Protein AF-A0A6V7IKB3-F1 (afdb_monomer_lite)

Organism: NCBI:txid1563983

Foldseek 3Di:
DDAQPPPPPVRDPLVVLQVVLCVCVVVVNDPNVQSVVSSRQNWGKDDPDPPDIDTGDPCVVVDP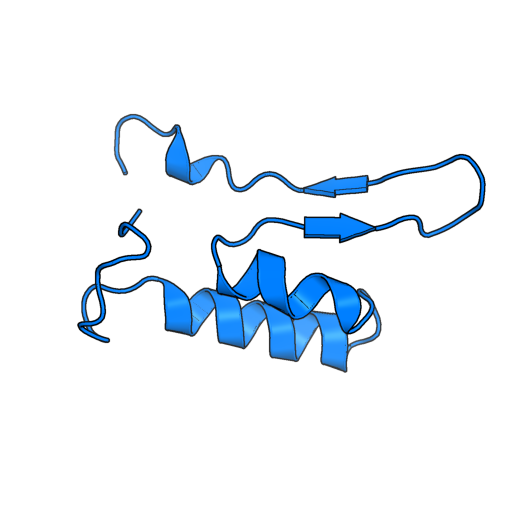VD

Secondary structure (DSSP, 8-state):
---TT---TTT-SHHHHHHHHHHHHHTTSS-GGGHHHHHHHS-EEEEEETTEEEEE--GGGG-TT-

Structure (mmCIF, N/CA/C/O backbone):
data_AF-A0A6V7IKB3-F1
#
_entry.id   AF-A0A6V7IKB3-F1
#
loop_
_atom_site.group_PDB
_atom_site.id
_atom_site.type_symbol
_atom_site.label_atom_id
_atom_site.label_alt_id
_atom_site.label_comp_id
_atom_site.label_asym_id
_atom_site.label_entity_id
_atom_site.label_seq_id
_atom_site.pdbx_PDB_ins_code
_atom_site.Cartn_x
_atom_site.Cartn_y
_atom_site.Cartn_z
_atom_site.occupancy
_atom_site.B_iso_or_equiv
_atom_site.auth_seq_id
_atom_site.auth_comp_id
_atom_site.auth_asym_id
_atom_site.auth_atom_id
_atom_site.pdbx_PDB_model_num
ATOM 1 N N . PHE A 1 1 ? 12.931 -1.034 -9.070 1.00 73.94 1 PHE A N 1
ATOM 2 C CA . PHE A 1 1 ? 11.465 -0.754 -9.126 1.00 73.94 1 PHE A CA 1
ATOM 3 C C . PHE A 1 1 ? 11.087 -0.344 -10.544 1.00 73.94 1 PHE A C 1
ATOM 5 O O . PHE A 1 1 ? 11.771 0.500 -11.108 1.00 73.94 1 PHE A O 1
ATOM 12 N N . ALA A 1 2 ? 10.038 -0.930 -11.128 1.00 81.62 2 ALA A N 1
ATOM 13 C CA . ALA A 1 2 ? 9.573 -0.550 -12.466 1.00 81.62 2 ALA A CA 1
ATOM 14 C C . ALA A 1 2 ? 8.614 0.655 -12.391 1.00 81.62 2 ALA A C 1
ATOM 16 O O . ALA A 1 2 ? 7.667 0.574 -11.608 1.00 81.62 2 ALA A O 1
ATOM 17 N N . PRO A 1 3 ? 8.836 1.729 -13.173 1.00 84.56 3 PRO A N 1
ATOM 18 C CA . PRO A 1 3 ? 7.900 2.848 -13.302 1.00 84.56 3 PRO A CA 1
ATOM 19 C C . PRO A 1 3 ? 6.473 2.424 -13.698 1.00 84.56 3 PRO A C 1
ATOM 21 O O . PRO A 1 3 ? 6.283 1.406 -14.365 1.00 84.56 3 PRO A O 1
ATOM 24 N N . ASP A 1 4 ? 5.474 3.223 -13.307 1.00 81.75 4 ASP A N 1
ATOM 25 C CA . ASP A 1 4 ? 4.043 2.910 -13.477 1.00 81.75 4 ASP A CA 1
ATOM 26 C C . ASP A 1 4 ? 3.579 2.863 -14.950 1.00 81.75 4 ASP A C 1
ATOM 28 O O . ASP A 1 4 ? 2.502 2.331 -15.230 1.00 81.75 4 ASP A O 1
ATOM 32 N N . ASP A 1 5 ? 4.369 3.420 -15.875 1.00 85.94 5 ASP A N 1
ATOM 33 C CA . ASP A 1 5 ? 4.159 3.415 -17.330 1.00 85.94 5 ASP A CA 1
ATOM 34 C C . ASP A 1 5 ? 4.737 2.171 -18.032 1.00 85.94 5 ASP A C 1
ATOM 36 O O . ASP A 1 5 ? 4.556 1.996 -19.238 1.00 85.94 5 ASP A O 1
ATOM 40 N N . ILE A 1 6 ? 5.405 1.276 -17.294 1.00 86.44 6 ILE A N 1
ATOM 41 C CA . ILE A 1 6 ? 5.870 -0.009 -17.824 1.00 86.44 6 ILE A CA 1
ATOM 42 C C . ILE A 1 6 ? 4.737 -1.041 -17.773 1.00 86.44 6 ILE A C 1
ATOM 44 O O . ILE A 1 6 ? 4.463 -1.656 -16.736 1.00 86.44 6 ILE A O 1
ATOM 48 N N . ASP A 1 7 ? 4.128 -1.270 -18.936 1.00 83.25 7 ASP A N 1
ATOM 49 C CA . ASP A 1 7 ? 3.037 -2.233 -19.132 1.00 83.25 7 ASP A CA 1
ATOM 50 C C . ASP A 1 7 ? 3.506 -3.637 -19.590 1.00 83.25 7 ASP A C 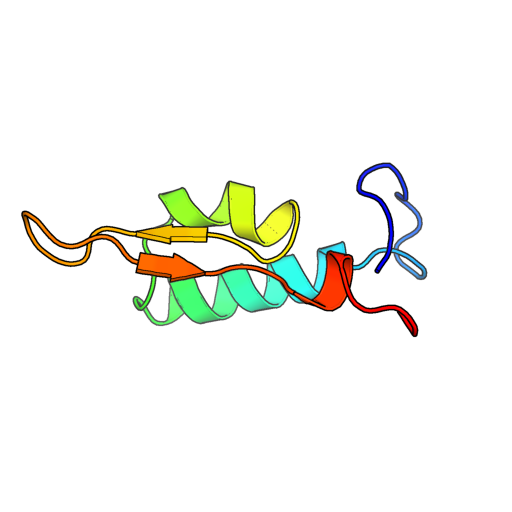1
ATOM 52 O O . ASP A 1 7 ? 2.678 -4.529 -19.754 1.00 83.25 7 ASP A O 1
ATOM 56 N N . ASP A 1 8 ? 4.812 -3.881 -19.789 1.00 88.69 8 ASP A N 1
ATOM 57 C CA . ASP A 1 8 ? 5.317 -5.245 -20.053 1.00 88.69 8 ASP A CA 1
ATOM 58 C C . ASP A 1 8 ? 5.248 -6.076 -18.765 1.00 88.69 8 ASP A C 1
ATOM 60 O O . ASP A 1 8 ? 5.986 -5.822 -17.810 1.00 88.69 8 ASP A O 1
ATOM 64 N N . ASP A 1 9 ? 4.394 -7.099 -18.749 1.00 84.31 9 ASP A N 1
ATOM 65 C CA . ASP A 1 9 ? 4.169 -7.980 -17.596 1.00 84.31 9 ASP A CA 1
ATOM 66 C C . ASP A 1 9 ? 5.445 -8.655 -17.062 1.00 84.31 9 ASP A C 1
ATOM 68 O O . ASP A 1 9 ? 5.509 -9.016 -15.887 1.00 84.31 9 ASP A O 1
ATOM 72 N N . ARG A 1 10 ? 6.482 -8.822 -17.893 1.00 86.00 10 ARG A N 1
ATOM 73 C CA . ARG A 1 10 ? 7.764 -9.420 -17.479 1.00 86.00 10 ARG A CA 1
ATOM 74 C C . ARG A 1 10 ? 8.666 -8.431 -16.748 1.00 86.00 10 ARG A C 1
ATOM 76 O O . ARG A 1 10 ? 9.605 -8.852 -16.078 1.00 86.00 10 ARG A O 1
ATOM 83 N N . LEU A 1 11 ? 8.418 -7.134 -16.918 1.00 87.62 11 LEU A N 1
ATOM 84 C CA . LEU A 1 11 ? 9.207 -6.047 -16.337 1.00 87.62 11 LEU A CA 1
ATOM 85 C C . LEU A 1 11 ? 8.443 -5.316 -15.229 1.00 87.62 11 LEU A C 1
ATOM 87 O O . LEU A 1 11 ? 9.058 -4.737 -14.336 1.00 87.62 11 LEU A O 1
ATOM 91 N N . SER A 1 12 ? 7.112 -5.346 -15.274 1.00 89.06 12 SER A N 1
ATOM 92 C CA . SER A 1 12 ? 6.251 -4.645 -14.333 1.00 89.06 12 SER A CA 1
ATOM 93 C C . SER A 1 12 ? 6.258 -5.282 -12.942 1.00 89.06 12 SER A C 1
ATOM 95 O O . SER A 1 12 ? 6.306 -6.500 -12.771 1.00 89.06 12 SER A O 1
ATOM 97 N N . THR A 1 13 ? 6.119 -4.440 -11.917 1.00 91.19 13 THR A N 1
ATOM 98 C CA . THR A 1 13 ? 5.893 -4.877 -10.527 1.00 91.19 13 THR A CA 1
ATOM 99 C C . THR A 1 13 ? 4.404 -5.0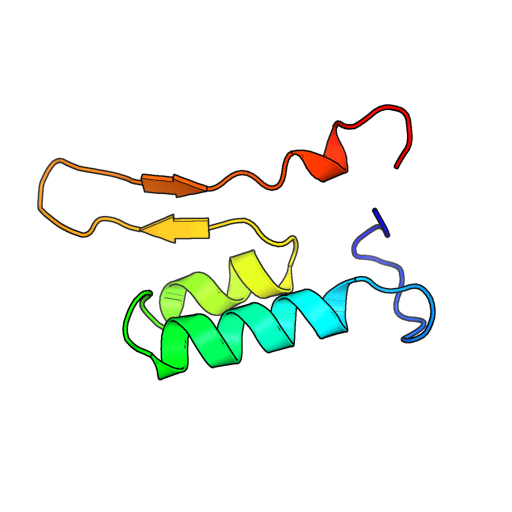21 -10.184 1.00 91.19 13 THR A C 1
ATOM 101 O O . THR A 1 13 ? 4.058 -5.435 -9.078 1.00 91.19 13 THR A O 1
ATOM 104 N N . ARG A 1 14 ? 3.496 -4.754 -11.136 1.00 90.56 14 ARG A N 1
ATOM 105 C CA . ARG A 1 14 ? 2.041 -4.827 -10.916 1.00 90.56 14 ARG A CA 1
ATOM 106 C C . ARG A 1 14 ? 1.562 -6.192 -10.427 1.00 90.56 14 ARG A C 1
ATOM 108 O O . ARG A 1 14 ? 0.678 -6.246 -9.573 1.00 90.56 14 ARG A O 1
ATOM 115 N N . TRP A 1 15 ? 2.139 -7.288 -10.927 1.00 93.06 15 TRP A N 1
ATOM 116 C CA . TRP A 1 15 ? 1.697 -8.639 -10.562 1.00 93.06 15 TRP A CA 1
ATOM 117 C C . TRP A 1 15 ? 1.832 -8.902 -9.055 1.00 93.06 15 TRP A C 1
ATOM 119 O O . TRP A 1 15 ? 0.914 -9.449 -8.443 1.00 93.06 15 TRP A O 1
ATOM 129 N N . ILE A 1 16 ? 2.940 -8.469 -8.440 1.00 94.69 16 ILE A N 1
ATOM 130 C CA . ILE A 1 16 ? 3.180 -8.709 -7.015 1.00 94.69 16 ILE A CA 1
ATOM 131 C C . ILE A 1 16 ? 2.334 -7.776 -6.155 1.00 94.69 16 ILE A C 1
ATOM 133 O O . ILE A 1 16 ? 1.840 -8.186 -5.109 1.00 94.69 16 ILE A O 1
ATOM 137 N N . TYR A 1 17 ? 2.084 -6.550 -6.614 1.00 95.56 17 TYR A N 1
ATOM 138 C CA . TYR A 1 17 ? 1.186 -5.635 -5.917 1.00 95.56 17 TYR A CA 1
ATOM 139 C C . TYR A 1 17 ? -0.261 -6.118 -5.930 1.00 95.56 17 TYR A C 1
ATOM 141 O O . TYR A 1 17 ? -0.912 -6.094 -4.886 1.00 95.56 17 TYR A O 1
ATOM 149 N N . LYS A 1 18 ? -0.741 -6.627 -7.069 1.00 96.69 18 LYS A N 1
ATOM 150 C CA . LYS A 1 18 ? -2.064 -7.247 -7.168 1.00 96.69 18 LYS A CA 1
ATOM 151 C C . LYS A 1 18 ? -2.181 -8.456 -6.239 1.00 96.69 18 LYS A C 1
ATOM 153 O O . LYS A 1 18 ? -3.134 -8.539 -5.471 1.00 96.69 18 LYS A O 1
ATOM 158 N N . LEU A 1 19 ? -1.174 -9.333 -6.237 1.00 97.69 19 LEU A N 1
ATOM 159 C CA . LEU A 1 19 ? -1.123 -10.484 -5.333 1.00 97.69 19 LEU A CA 1
ATOM 160 C C . LEU A 1 19 ? -1.178 -10.060 -3.855 1.00 97.69 19 LEU A C 1
ATOM 162 O 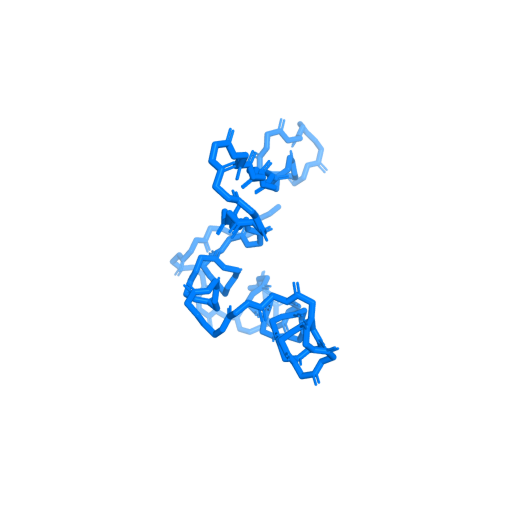O . LEU A 1 19 ? -1.942 -10.629 -3.078 1.00 97.69 19 LEU A O 1
ATOM 166 N N . CYS A 1 20 ? -0.402 -9.046 -3.462 1.00 98.00 20 CYS A N 1
ATOM 167 C CA . CYS A 1 20 ? -0.429 -8.505 -2.103 1.00 98.00 20 CYS A CA 1
ATOM 168 C C . CYS A 1 20 ? -1.802 -7.927 -1.738 1.00 98.00 20 CYS A C 1
ATOM 170 O O . CYS A 1 20 ? -2.305 -8.214 -0.653 1.00 98.00 20 CYS A O 1
ATOM 172 N N . ALA A 1 21 ? -2.421 -7.146 -2.631 1.00 98.38 21 ALA A N 1
ATOM 173 C CA . ALA A 1 21 ? -3.755 -6.594 -2.411 1.00 98.38 21 ALA A CA 1
ATOM 174 C C . ALA A 1 21 ? -4.791 -7.710 -2.200 1.00 98.38 21 ALA A C 1
ATOM 176 O O . ALA A 1 21 ? -5.536 -7.673 -1.221 1.00 98.38 21 ALA A O 1
ATOM 177 N N . ASP A 1 22 ? -4.781 -8.735 -3.056 1.00 98.62 22 ASP A N 1
ATOM 178 C CA . ASP A 1 22 ? -5.700 -9.872 -2.969 1.00 98.62 22 ASP A CA 1
ATOM 179 C C . ASP A 1 22 ? -5.549 -10.637 -1.648 1.00 98.62 22 ASP A C 1
ATOM 181 O O . ASP A 1 22 ? -6.546 -10.925 -0.985 1.00 98.62 22 ASP A O 1
ATOM 185 N N . ILE A 1 23 ? -4.312 -10.909 -1.217 1.00 98.69 23 ILE A N 1
ATOM 186 C CA . ILE A 1 23 ? -4.049 -11.619 0.042 1.00 98.69 23 ILE A CA 1
ATOM 187 C C . ILE A 1 23 ? -4.442 -10.764 1.251 1.00 98.69 23 ILE A C 1
ATOM 189 O O . ILE A 1 23 ? -5.158 -11.237 2.131 1.00 98.69 23 ILE A O 1
ATOM 193 N N . TRP A 1 24 ? -3.973 -9.516 1.333 1.00 98.56 24 TRP A N 1
ATOM 194 C CA . TRP A 1 24 ? -4.147 -8.695 2.536 1.00 98.56 24 TRP A CA 1
ATOM 195 C C . TRP A 1 24 ? -5.591 -8.239 2.733 1.00 98.56 24 TRP A C 1
ATOM 197 O O . TRP A 1 24 ? -6.066 -8.185 3.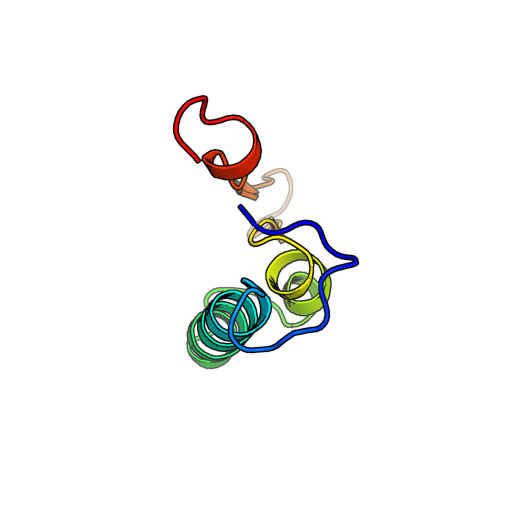870 1.00 98.56 24 TRP A O 1
ATOM 207 N N . ILE A 1 25 ? -6.299 -7.937 1.643 1.00 98.50 25 ILE A N 1
ATOM 208 C CA . ILE A 1 25 ? -7.717 -7.582 1.704 1.00 98.50 25 ILE A CA 1
ATOM 209 C C . ILE A 1 25 ? -8.565 -8.841 1.906 1.00 98.50 25 ILE A C 1
ATOM 211 O O . ILE A 1 25 ? -9.452 -8.840 2.759 1.00 98.50 25 ILE A O 1
ATOM 215 N N . GLY A 1 26 ? -8.255 -9.942 1.212 1.00 98.31 26 GLY A N 1
ATOM 216 C CA . GLY A 1 26 ? -8.947 -11.223 1.391 1.00 98.31 26 GLY A CA 1
ATOM 217 C C . GLY A 1 26 ? -8.831 -11.782 2.814 1.00 98.31 26 GLY A C 1
ATOM 218 O O . GLY A 1 26 ? -9.779 -12.375 3.323 1.00 98.31 26 GLY A O 1
ATOM 219 N N . ALA A 1 27 ? -7.705 -11.533 3.490 1.00 98.31 27 ALA A N 1
ATOM 220 C CA . ALA A 1 27 ? -7.497 -11.866 4.901 1.00 98.31 27 ALA A CA 1
ATOM 221 C C . ALA A 1 27 ? -8.170 -10.884 5.885 1.00 98.31 27 ALA A C 1
ATOM 223 O O . ALA A 1 27 ? -8.132 -11.109 7.096 1.00 98.31 27 ALA A O 1
ATOM 224 N N . GLY A 1 28 ? -8.763 -9.789 5.397 1.00 97.56 28 GLY A N 1
ATOM 225 C CA . GLY A 1 28 ? -9.433 -8.772 6.212 1.00 97.56 28 GLY A CA 1
ATOM 226 C C . GLY A 1 28 ? -8.492 -7.818 6.957 1.00 97.56 28 GLY A C 1
ATOM 227 O O . GLY A 1 28 ? -8.935 -7.120 7.867 1.00 97.56 28 GLY A O 1
ATOM 228 N N . TRP A 1 29 ? -7.201 -7.769 6.610 1.00 97.62 29 TRP A N 1
ATOM 229 C CA . TRP A 1 29 ? -6.229 -6.881 7.269 1.00 97.62 29 TRP A CA 1
ATOM 230 C C . TRP A 1 29 ? -6.353 -5.434 6.808 1.00 97.62 29 TRP A C 1
ATOM 232 O O . TRP A 1 29 ? -6.063 -4.509 7.568 1.00 97.62 29 TRP A O 1
ATOM 242 N N . LEU A 1 30 ? -6.768 -5.244 5.557 1.00 98.44 30 LEU A N 1
ATOM 243 C CA . LEU A 1 30 ? -6.905 -3.943 4.926 1.00 98.44 30 LEU A CA 1
ATOM 244 C C . LEU A 1 30 ? -8.284 -3.809 4.274 1.00 98.44 30 LEU A C 1
ATOM 246 O O . LEU A 1 30 ? -8.822 -4.790 3.763 1.00 98.44 30 LEU A O 1
ATOM 250 N N . PRO A 1 31 ? -8.868 -2.600 4.264 1.00 98.00 31 PRO A N 1
ATOM 251 C CA . PRO A 1 31 ? -10.100 -2.350 3.535 1.00 98.00 31 PRO A CA 1
ATOM 252 C C . PRO A 1 31 ? -9.836 -2.295 2.025 1.00 98.00 31 PRO A C 1
ATOM 254 O O . PRO A 1 31 ? -8.764 -1.867 1.588 1.00 98.00 31 PRO A O 1
ATOM 257 N N . GLU A 1 32 ? -10.861 -2.612 1.230 1.00 98.31 32 GLU A N 1
ATOM 258 C CA . GLU A 1 32 ? -10.826 -2.557 -0.243 1.00 98.31 32 GLU A CA 1
ATOM 259 C C . GLU A 1 32 ? -10.373 -1.187 -0.781 1.00 98.31 32 GLU A C 1
ATOM 261 O O . GLU A 1 32 ? -9.719 -1.093 -1.815 1.00 98.31 32 GLU A O 1
ATOM 266 N N . SER A 1 33 ? -10.621 -0.108 -0.031 1.00 97.88 33 SER A N 1
ATOM 267 C CA . SER A 1 33 ? -10.172 1.247 -0.376 1.00 97.88 33 SER A CA 1
ATOM 268 C C . SER A 1 33 ? -8.649 1.402 -0.499 1.00 97.88 33 SER A C 1
ATOM 270 O O . SER A 1 33 ? -8.194 2.368 -1.108 1.00 97.88 33 SER A O 1
ATOM 272 N N . THR A 1 34 ? -7.855 0.475 0.048 1.00 98.50 34 THR A N 1
ATOM 273 C CA . THR A 1 34 ? -6.387 0.478 -0.089 1.00 98.50 34 THR A CA 1
ATOM 274 C C . THR A 1 34 ? -5.888 -0.133 -1.398 1.00 98.50 34 THR A C 1
ATOM 276 O O . THR A 1 34 ? -4.741 0.116 -1.772 1.00 98.50 34 THR A O 1
ATOM 279 N N . ARG A 1 35 ? -6.726 -0.890 -2.125 1.00 98.38 35 ARG A N 1
ATOM 280 C CA . ARG A 1 35 ? -6.319 -1.634 -3.326 1.00 98.38 35 ARG A CA 1
ATOM 281 C C . ARG A 1 35 ? -5.657 -0.743 -4.369 1.00 98.38 35 ARG A C 1
ATOM 283 O O . ARG A 1 35 ? -4.578 -1.068 -4.848 1.00 98.38 35 ARG A O 1
ATOM 290 N N . SER A 1 36 ? -6.269 0.399 -4.680 1.00 97.25 36 SER A N 1
ATOM 291 C CA . SER A 1 36 ? -5.795 1.285 -5.749 1.00 97.25 36 SER A CA 1
ATOM 292 C C . SER A 1 36 ? -4.376 1.808 -5.508 1.00 97.25 36 SER A C 1
ATOM 294 O O . SER A 1 36 ? -3.597 1.916 -6.451 1.00 97.25 36 SER A O 1
ATOM 296 N N . THR A 1 37 ? -4.000 2.102 -4.260 1.00 97.69 37 THR A N 1
ATOM 297 C CA . THR A 1 37 ? -2.640 2.561 -3.941 1.00 97.69 37 THR A CA 1
ATOM 298 C C . THR A 1 37 ? -1.647 1.407 -3.854 1.00 97.69 37 THR A C 1
ATOM 300 O O . THR A 1 37 ? -0.495 1.576 -4.261 1.00 97.69 37 THR A O 1
ATOM 303 N N . ILE A 1 38 ? -2.089 0.233 -3.382 1.00 97.50 38 ILE A N 1
ATOM 304 C CA . ILE A 1 38 ? -1.258 -0.975 -3.367 1.00 97.50 38 ILE A CA 1
ATOM 305 C C . ILE A 1 38 ? -0.917 -1.363 -4.803 1.00 97.50 38 ILE A C 1
ATOM 307 O O . ILE A 1 38 ? 0.259 -1.452 -5.124 1.00 97.50 38 ILE A O 1
ATOM 311 N N . GLU A 1 39 ? -1.907 -1.516 -5.680 1.00 94.94 39 GLU A N 1
ATOM 312 C CA . GLU A 1 39 ? -1.696 -1.898 -7.082 1.00 94.94 39 GLU A CA 1
ATOM 313 C C . GLU A 1 39 ? -0.886 -0.860 -7.863 1.00 94.94 39 GLU A C 1
ATOM 315 O O . GLU A 1 39 ? -0.112 -1.231 -8.745 1.00 94.94 39 GLU A O 1
ATOM 320 N N . ARG A 1 40 ? -1.010 0.428 -7.511 1.00 93.38 40 ARG A N 1
ATOM 321 C CA . ARG A 1 40 ? -0.215 1.493 -8.127 1.00 93.38 40 ARG A CA 1
ATOM 322 C C . ARG A 1 40 ? 1.264 1.423 -7.752 1.00 93.38 40 ARG A C 1
ATOM 324 O O . ARG A 1 40 ? 2.095 1.637 -8.614 1.00 93.38 40 ARG A O 1
ATOM 331 N N . GLY A 1 41 ? 1.616 1.154 -6.494 1.00 94.12 41 GLY A N 1
ATOM 332 C CA . GLY A 1 41 ? 3.026 1.264 -6.089 1.00 94.12 41 GLY A CA 1
ATOM 333 C C . GLY A 1 41 ? 3.418 0.590 -4.781 1.00 94.12 41 GLY A C 1
ATOM 334 O O . GLY A 1 41 ? 4.447 0.935 -4.201 1.00 94.12 41 GLY A O 1
ATOM 335 N N . GLY A 1 42 ? 2.613 -0.339 -4.278 1.00 95.75 42 GLY A N 1
ATOM 336 C CA . GLY A 1 42 ? 2.898 -1.101 -3.062 1.00 95.75 42 GLY A CA 1
ATOM 337 C C . GLY A 1 42 ? 2.841 -0.282 -1.770 1.00 95.75 42 GLY A C 1
ATOM 338 O O . GLY A 1 42 ? 3.409 -0.698 -0.764 1.00 95.75 42 GLY A O 1
ATOM 339 N N . TYR A 1 43 ? 2.185 0.880 -1.776 1.00 97.38 43 TYR A N 1
ATOM 340 C CA . TYR A 1 43 ? 1.988 1.721 -0.593 1.00 97.38 43 TYR A CA 1
ATOM 341 C C . TYR A 1 43 ? 0.503 1.862 -0.266 1.00 97.38 43 TYR A C 1
ATOM 343 O O . TYR A 1 43 ? -0.366 1.680 -1.117 1.00 97.38 43 TYR A O 1
ATOM 351 N N . TYR A 1 44 ? 0.193 2.209 0.980 1.00 98.44 44 TYR A N 1
ATOM 352 C CA . TYR A 1 44 ? -1.188 2.432 1.398 1.00 98.44 44 TYR A CA 1
ATOM 353 C C . TYR A 1 44 ? -1.275 3.269 2.668 1.00 98.44 44 TYR A C 1
ATOM 355 O O . TYR A 1 44 ? -0.295 3.503 3.379 1.00 98.44 44 TYR A O 1
ATOM 363 N N . THR A 1 45 ? -2.495 3.696 2.977 1.00 98.56 45 THR A N 1
ATOM 364 C CA . THR A 1 45 ? -2.821 4.290 4.266 1.00 98.56 45 THR A CA 1
ATOM 365 C C . THR A 1 45 ? -4.149 3.758 4.783 1.00 98.56 45 THR A C 1
ATOM 367 O O . THR A 1 45 ? -5.067 3.504 4.008 1.00 98.56 45 THR A O 1
ATOM 370 N N . VAL A 1 46 ? -4.253 3.577 6.098 1.00 98.25 46 VAL A N 1
ATOM 371 C CA . VAL A 1 46 ? -5.469 3.095 6.764 1.00 98.25 46 VAL A CA 1
ATOM 372 C C . VAL A 1 46 ? -5.575 3.705 8.160 1.00 98.25 46 VAL A C 1
ATOM 374 O O . VAL A 1 46 ? -4.564 4.014 8.791 1.00 98.25 46 VAL A O 1
ATOM 377 N N . SER A 1 47 ? -6.801 3.890 8.648 1.00 97.88 47 SER A N 1
ATOM 378 C CA . SER A 1 47 ? -7.080 4.364 10.008 1.00 97.88 47 SER A CA 1
ATOM 379 C C . SER A 1 47 ? -7.831 3.275 10.779 1.00 97.88 47 SER A C 1
ATOM 381 O O . SER A 1 47 ? -9.060 3.259 10.737 1.00 97.88 47 SER A O 1
ATOM 383 N N . PRO A 1 48 ? -7.145 2.346 11.467 1.00 95.25 48 PRO A N 1
ATOM 384 C CA . PRO A 1 48 ? -7.813 1.222 12.131 1.00 95.25 48 PRO A CA 1
ATOM 385 C C . PRO A 1 48 ? -8.647 1.656 13.348 1.00 95.25 48 PRO A C 1
ATOM 387 O O . PRO A 1 48 ? -9.480 0.897 13.830 1.00 95.25 48 PRO A O 1
ATOM 390 N N . ARG A 1 49 ? -8.429 2.876 13.859 1.00 96.94 49 ARG A N 1
ATOM 391 C CA . ARG A 1 49 ? -9.220 3.488 14.931 1.00 96.94 49 ARG A CA 1
ATOM 392 C C . ARG A 1 49 ? -9.210 5.018 14.823 1.00 96.94 49 ARG A C 1
ATOM 394 O O . ARG A 1 49 ? -8.280 5.570 14.225 1.00 96.94 49 ARG A O 1
ATOM 401 N N . PRO A 1 50 ? -10.191 5.719 15.421 1.00 97.81 50 PRO A N 1
ATOM 402 C CA . PRO A 1 50 ? -10.207 7.178 15.460 1.00 97.81 50 PRO A CA 1
ATOM 403 C C . PRO A 1 50 ? -8.905 7.754 16.027 1.00 97.81 50 PRO A C 1
ATOM 405 O O . PRO A 1 50 ? -8.374 7.260 17.021 1.00 97.81 50 PRO A O 1
ATOM 408 N N . GLY A 1 51 ? -8.379 8.792 15.374 1.00 98.12 51 GLY A N 1
ATOM 409 C CA . GLY A 1 51 ? -7.154 9.476 15.798 1.00 98.12 51 GLY A CA 1
ATOM 410 C C . GLY A 1 51 ? -5.842 8.739 15.498 1.00 98.12 51 GLY A C 1
ATOM 411 O O . GLY A 1 51 ? -4.789 9.234 15.885 1.00 98.12 51 GLY A O 1
ATOM 412 N N . PHE A 1 52 ? -5.863 7.592 14.806 1.00 98.19 52 PHE A N 1
ATOM 413 C CA . PHE A 1 52 ? -4.648 6.854 14.449 1.00 98.19 52 PHE A CA 1
ATOM 414 C C . PHE A 1 52 ? -4.599 6.528 12.955 1.00 98.19 52 PHE A C 1
ATOM 416 O O . PHE A 1 52 ? -5.546 5.965 12.409 1.00 98.19 52 PHE A O 1
ATOM 423 N N . ARG A 1 53 ? -3.479 6.863 12.305 1.00 98.25 53 ARG A N 1
ATOM 424 C CA . ARG A 1 53 ? -3.241 6.649 10.872 1.00 98.25 53 ARG A CA 1
ATOM 425 C C . ARG A 1 53 ? -1.972 5.830 10.674 1.00 98.25 53 ARG A C 1
ATOM 427 O O . ARG A 1 53 ? -0.916 6.206 11.169 1.00 98.25 53 ARG A O 1
ATOM 434 N N . ILE A 1 54 ? -2.077 4.759 9.900 1.00 98.50 54 ILE A N 1
ATOM 435 C CA . ILE A 1 54 ? -0.939 3.999 9.384 1.00 98.50 54 ILE A CA 1
ATOM 436 C C . ILE A 1 54 ? -0.638 4.506 7.974 1.00 98.50 54 ILE A C 1
ATOM 438 O O . ILE A 1 54 ? -1.555 4.682 7.165 1.00 98.50 54 ILE A O 1
ATOM 442 N N . ILE A 1 55 ? 0.640 4.739 7.682 1.00 98.44 55 ILE A N 1
ATOM 443 C CA . ILE A 1 55 ? 1.148 5.065 6.347 1.00 98.44 55 ILE A CA 1
ATOM 444 C C . ILE A 1 55 ? 2.256 4.059 6.047 1.00 98.44 55 ILE A C 1
ATOM 446 O O . ILE A 1 55 ? 3.317 4.103 6.667 1.00 98.44 55 ILE A O 1
ATOM 450 N N . ALA A 1 56 ? 1.988 3.133 5.133 1.00 98.19 56 ALA A N 1
ATOM 451 C CA . ALA A 1 56 ? 2.962 2.155 4.676 1.00 98.19 56 ALA A CA 1
ATOM 452 C C . ALA A 1 56 ? 3.626 2.679 3.402 1.00 98.19 56 ALA A C 1
ATOM 454 O O . ALA A 1 56 ? 2.939 2.969 2.423 1.00 98.19 56 ALA A O 1
ATOM 455 N N . ILE A 1 57 ? 4.951 2.811 3.428 1.00 97.56 57 ILE A N 1
ATOM 456 C CA . ILE A 1 57 ? 5.746 3.367 2.330 1.00 97.56 57 ILE A CA 1
ATOM 457 C C . ILE A 1 57 ? 6.531 2.236 1.665 1.00 97.56 57 ILE A C 1
ATOM 459 O O . ILE A 1 57 ? 7.197 1.451 2.341 1.00 97.56 57 ILE A O 1
ATOM 463 N N . ASN A 1 58 ? 6.487 2.176 0.334 1.00 95.50 58 ASN A N 1
ATOM 464 C CA . ASN A 1 58 ? 7.341 1.286 -0.441 1.00 95.50 58 ASN A CA 1
ATOM 465 C C . ASN A 1 58 ? 8.731 1.915 -0.627 1.00 95.50 58 ASN A C 1
ATOM 467 O O . ASN A 1 58 ? 8.991 2.621 -1.601 1.00 95.50 58 ASN A O 1
ATOM 471 N N . ASN A 1 59 ? 9.638 1.655 0.314 1.00 94.94 59 ASN A N 1
ATOM 472 C CA . ASN A 1 59 ? 10.986 2.234 0.296 1.00 94.94 59 ASN A CA 1
ATOM 473 C C . ASN A 1 59 ? 11.872 1.722 -0.852 1.00 94.94 59 ASN A C 1
ATOM 475 O O . ASN A 1 59 ? 12.910 2.324 -1.120 1.00 94.94 59 ASN A O 1
ATOM 479 N N . ASN A 1 60 ? 11.464 0.667 -1.569 1.00 93.06 60 ASN A N 1
ATOM 480 C CA . ASN A 1 60 ? 12.183 0.193 -2.754 1.00 93.06 60 ASN A CA 1
ATOM 481 C C . ASN A 1 60 ? 12.316 1.281 -3.828 1.00 93.06 60 ASN A C 1
ATOM 483 O O . ASN A 1 60 ? 13.314 1.309 -4.538 1.00 93.06 60 ASN A O 1
ATOM 487 N N . VAL A 1 61 ? 11.354 2.207 -3.903 1.00 90.50 61 VAL A N 1
ATOM 488 C CA . VAL A 1 61 ? 11.380 3.341 -4.843 1.00 90.50 61 VAL A CA 1
ATOM 489 C C . VAL A 1 61 ? 12.584 4.262 -4.605 1.00 90.50 61 VAL A C 1
ATOM 491 O O . VAL A 1 61 ? 13.107 4.840 -5.549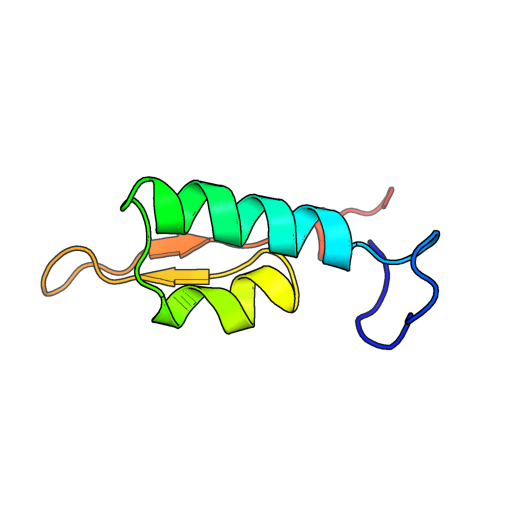 1.00 90.50 61 VAL A O 1
ATOM 494 N N . ALA A 1 62 ? 13.047 4.388 -3.359 1.00 90.75 62 ALA A N 1
ATOM 495 C CA . ALA A 1 62 ? 14.168 5.253 -2.982 1.00 90.75 62 ALA A CA 1
ATOM 496 C C . ALA A 1 62 ? 15.475 4.476 -2.735 1.00 90.75 62 ALA A C 1
ATOM 498 O O . ALA A 1 62 ? 16.454 5.038 -2.243 1.00 90.75 62 ALA A O 1
ATOM 499 N N . TYR A 1 63 ? 15.496 3.176 -3.027 1.00 93.00 63 TYR A N 1
ATOM 500 C CA . TYR A 1 63 ? 16.668 2.342 -2.807 1.00 93.00 63 TYR A CA 1
ATOM 501 C C . TYR A 1 63 ? 17.649 2.471 -3.975 1.00 93.00 63 TYR A C 1
ATOM 503 O O . TYR A 1 63 ? 17.286 2.262 -5.126 1.00 93.00 63 TYR A O 1
ATOM 511 N N . ILE A 1 64 ? 18.911 2.780 -3.676 1.00 92.94 64 ILE A N 1
ATOM 512 C CA . ILE A 1 64 ? 19.923 3.116 -4.694 1.00 92.94 64 ILE A CA 1
ATOM 513 C C . ILE A 1 64 ? 20.408 1.926 -5.540 1.00 92.94 64 ILE A C 1
ATOM 515 O O . ILE A 1 64 ? 21.130 2.135 -6.508 1.00 92.94 64 ILE A O 1
ATOM 519 N N . TYR A 1 65 ? 20.038 0.696 -5.176 1.00 88.12 65 TYR A N 1
ATOM 520 C CA . TYR A 1 65 ? 20.390 -0.525 -5.914 1.00 88.12 65 TYR A CA 1
ATOM 521 C C . TYR A 1 65 ? 19.155 -1.233 -6.505 1.00 88.12 65 TYR A C 1
ATOM 523 O O . TYR A 1 65 ? 19.184 -2.448 -6.694 1.00 88.12 65 TYR A O 1
ATOM 531 N N . ASN A 1 66 ? 18.050 -0.507 -6.708 1.00 77.12 66 ASN A N 1
ATOM 532 C CA . ASN A 1 66 ? 16.788 -1.044 -7.240 1.00 77.12 66 ASN A CA 1
ATOM 533 C C . ASN A 1 66 ? 16.613 -0.834 -8.746 1.00 77.12 66 ASN A C 1
ATOM 535 O O . ASN A 1 66 ? 17.315 0.028 -9.310 1.00 77.12 66 ASN A O 1
#

Radius of gyration: 12.99 Å; chains: 1; bounding box: 31×21×36 Å

pLDDT: mean 93.92, std 5.83, range [73.94, 98.69]

Sequence (66 aa):
FAPDDIDDDRLSTRWIYKLCADIWIGAGWLPESTRSTIERGGYYTVSPRPGFRIIAINNNVAYIYN